Protein AF-A0AAV1I691-F1 (afdb_monomer)

Secondary structure (DSSP, 8-state):
---SSPS--HHHHHHHHHHHH-HHHHHHHHHHHHHHHHHHHHHHHHHH-S-BTTB-PPPP-TT---HHHHHHHHHHHHHHHHHHHHHHHHHTHHHHTTSHHHHIIIIIGGGSTTTHHHHHTTHHHHHHHHHHHHHHHHHHHS------PPPHHHHHHHHHTT-

Solvent-accessible surface area (backbone atoms only — not comparable to full-atom values): 9628 Å² total; per-residue (Å²): 132,80,60,88,77,66,93,69,62,57,71,58,53,52,41,54,58,38,31,74,77,39,61,68,52,26,56,50,53,50,52,52,50,54,55,48,52,49,53,50,48,50,54,40,51,55,66,53,30,65,59,51,100,87,51,81,46,76,66,80,41,94,96,72,56,55,70,68,55,46,53,53,52,49,52,53,40,55,57,52,46,52,41,53,52,53,43,50,45,65,77,37,43,82,80,32,54,96,34,72,67,41,46,46,66,63,50,58,44,59,70,38,87,77,60,26,60,52,61,76,66,43,46,55,54,52,50,51,51,49,51,52,51,50,51,51,52,49,56,70,70,43,73,86,73,78,79,76,74,79,51,72,67,57,57,51,51,56,64,67,70,73,116

Mean predicted aligned error: 12.47 Å

Radius of gyration: 20.19 Å; Cα contacts (8 Å, |Δi|>4): 89; chains: 1; bounding box: 58×41×47 Å

Sequence (163 aa):
MFTYPPINPFLNTLFITLDNVFPLFGVLAFALFCFYLIVVTIKGCTKVGLSLLLFTVRPMKPGATLMNDFLFNVALVLLATNAAIQFCAQAFALYANESAIHEIWGNQIAHLVGIKYLYQLNVFVYCLFAFVGLTIIFTLVRRPGKWKRMTKEEREAQAYGAT

InterPro domains:
  IPR006876 LMBR1-like me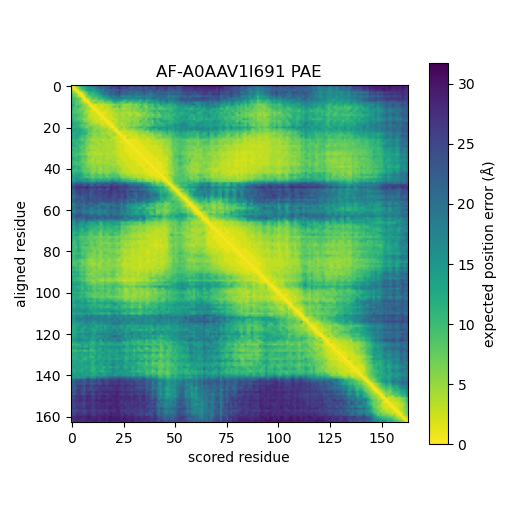mbrane protein [PF04791] (5-133)

Structure (mmCIF, N/CA/C/O backbone):
data_AF-A0AAV1I691-F1
#
_entry.id   AF-A0AAV1I691-F1
#
loop_
_atom_site.group_PDB
_atom_site.id
_atom_site.type_symbol
_atom_site.label_atom_id
_atom_site.label_alt_id
_atom_site.label_comp_id
_atom_site.label_asym_id
_atom_site.label_entity_id
_atom_site.label_seq_id
_atom_site.pdbx_PDB_ins_code
_atom_site.Cartn_x
_atom_site.Cartn_y
_atom_site.Cartn_z
_atom_site.occupancy
_atom_site.B_iso_or_equiv
_atom_site.auth_seq_id
_atom_site.auth_comp_id
_atom_site.auth_asym_id
_atom_site.auth_atom_id
_atom_site.pdbx_PDB_model_num
ATOM 1 N N . MET A 1 1 ? 11.575 11.794 -4.650 1.00 40.19 1 MET A N 1
ATOM 2 C CA . MET A 1 1 ? 12.717 10.936 -5.028 1.00 40.19 1 MET A CA 1
ATOM 3 C C . MET A 1 1 ? 13.034 10.055 -3.834 1.00 40.19 1 MET A C 1
ATOM 5 O O . MET A 1 1 ? 13.573 10.547 -2.852 1.00 40.19 1 MET A O 1
ATOM 9 N N . PHE A 1 2 ? 12.589 8.798 -3.864 1.00 51.53 2 PHE A N 1
ATOM 10 C CA . PHE A 1 2 ? 13.045 7.803 -2.894 1.00 51.53 2 PHE A CA 1
ATOM 11 C C . PHE A 1 2 ? 14.520 7.530 -3.203 1.00 51.53 2 PHE A C 1
ATOM 13 O O . PHE A 1 2 ? 14.883 7.440 -4.371 1.00 51.53 2 PHE A O 1
ATOM 20 N N . THR A 1 3 ? 15.350 7.554 -2.164 1.00 46.06 3 THR A N 1
ATOM 21 C CA . THR A 1 3 ? 16.821 7.466 -2.168 1.00 46.06 3 THR A CA 1
ATOM 22 C C . THR A 1 3 ? 17.423 6.798 -3.410 1.00 46.06 3 THR A C 1
ATOM 24 O O . THR A 1 3 ? 17.142 5.631 -3.681 1.00 46.06 3 THR A O 1
ATOM 27 N N . TYR A 1 4 ? 18.282 7.520 -4.132 1.00 50.53 4 TYR A N 1
ATOM 28 C CA . TYR A 1 4 ? 19.170 6.929 -5.132 1.00 50.53 4 TYR A CA 1
ATOM 29 C C . TYR A 1 4 ? 20.543 6.712 -4.485 1.00 50.53 4 TYR A C 1
ATOM 31 O O . TYR A 1 4 ? 21.133 7.700 -4.041 1.00 50.53 4 TYR A O 1
ATOM 39 N N . PRO A 1 5 ? 21.070 5.477 -4.428 1.00 58.09 5 PRO A N 1
ATOM 40 C CA . PRO A 1 5 ? 20.470 4.206 -4.856 1.00 58.09 5 PRO A CA 1
ATOM 41 C C . PRO A 1 5 ? 19.462 3.614 -3.837 1.00 58.09 5 PRO A C 1
ATOM 43 O O . PRO A 1 5 ? 19.585 3.856 -2.633 1.00 58.09 5 PRO A O 1
ATOM 46 N N . PRO A 1 6 ? 18.468 2.821 -4.290 1.00 63.16 6 PRO A N 1
ATOM 47 C CA . PRO A 1 6 ? 17.552 2.103 -3.406 1.00 63.16 6 PRO A CA 1
ATOM 48 C C . PRO A 1 6 ? 18.282 0.977 -2.664 1.00 63.16 6 PRO A C 1
ATOM 50 O O . PRO A 1 6 ? 19.041 0.222 -3.264 1.00 63.16 6 PRO A O 1
ATOM 53 N N . ILE A 1 7 ? 18.009 0.836 -1.363 1.00 61.78 7 ILE A N 1
ATOM 54 C CA . ILE A 1 7 ? 18.713 -0.104 -0.471 1.00 61.78 7 ILE A CA 1
ATOM 55 C C . ILE A 1 7 ? 18.575 -1.566 -0.928 1.00 61.78 7 ILE A C 1
ATOM 57 O O . ILE A 1 7 ? 19.523 -2.324 -0.781 1.00 61.78 7 ILE A O 1
ATOM 61 N N . ASN A 1 8 ? 17.429 -1.966 -1.496 1.00 62.16 8 ASN A N 1
ATOM 62 C CA . ASN A 1 8 ? 17.251 -3.279 -2.125 1.00 62.16 8 ASN A CA 1
ATOM 63 C C . ASN A 1 8 ? 16.158 -3.231 -3.213 1.00 62.16 8 ASN A C 1
ATOM 65 O O . ASN A 1 8 ? 15.001 -2.957 -2.883 1.00 62.16 8 ASN A O 1
ATOM 69 N N . PRO A 1 9 ? 16.453 -3.564 -4.485 1.00 72.50 9 PRO A N 1
ATOM 70 C CA . PRO A 1 9 ? 15.462 -3.621 -5.563 1.00 72.50 9 PRO A CA 1
ATOM 71 C C . PRO A 1 9 ? 14.669 -4.944 -5.579 1.00 72.50 9 PRO A C 1
ATOM 73 O O . PRO A 1 9 ? 14.308 -5.430 -6.644 1.00 72.50 9 PRO A O 1
ATOM 76 N N . PHE A 1 10 ? 14.378 -5.538 -4.414 1.00 75.81 10 PHE A N 1
ATOM 77 C CA . PHE A 1 10 ? 13.827 -6.898 -4.288 1.00 75.81 10 PHE A CA 1
ATOM 78 C C . PHE A 1 10 ? 12.587 -7.153 -5.160 1.00 75.81 10 PHE A C 1
ATOM 80 O O . PHE A 1 10 ? 12.567 -8.102 -5.939 1.00 75.81 10 PHE A O 1
ATOM 87 N N . LEU A 1 11 ? 11.572 -6.287 -5.065 1.00 72.81 11 LEU A N 1
ATOM 88 C CA . LEU A 1 11 ? 10.339 -6.408 -5.854 1.00 72.81 11 LEU A CA 1
ATOM 89 C C . LEU A 1 11 ? 10.604 -6.290 -7.359 1.00 72.81 11 LEU A C 1
ATOM 91 O O . LEU A 1 11 ? 10.005 -7.017 -8.142 1.00 72.81 11 LEU A O 1
ATOM 95 N N . ASN A 1 12 ? 11.524 -5.411 -7.759 1.00 75.62 12 ASN A N 1
ATOM 96 C CA . ASN A 1 12 ? 11.873 -5.230 -9.163 1.00 75.62 12 ASN A CA 1
ATOM 97 C C . ASN A 1 12 ? 12.590 -6.477 -9.707 1.00 75.62 12 ASN A C 1
ATOM 99 O O . ASN A 1 12 ? 12.218 -7.006 -10.747 1.00 75.62 12 ASN A O 1
ATOM 103 N N . THR A 1 13 ? 13.546 -7.022 -8.950 1.00 77.56 13 THR A N 1
ATOM 104 C CA . THR A 1 13 ? 14.249 -8.262 -9.305 1.00 77.56 13 THR A CA 1
ATOM 105 C C . THR A 1 13 ? 13.304 -9.466 -9.361 1.00 77.56 13 THR A C 1
ATOM 107 O O . THR A 1 13 ? 13.425 -10.295 -10.259 1.00 77.56 13 THR A O 1
ATOM 110 N N . LEU A 1 14 ? 12.329 -9.561 -8.449 1.00 79.00 14 LEU A N 1
ATOM 111 C CA . LEU A 1 14 ? 11.307 -10.614 -8.472 1.00 79.00 14 LEU A CA 1
ATOM 112 C C . LEU A 1 14 ? 10.472 -10.541 -9.757 1.00 79.00 14 LEU A C 1
ATOM 114 O O . LEU A 1 14 ? 10.321 -11.546 -10.444 1.00 79.00 14 LEU A O 1
ATOM 118 N N . PHE A 1 15 ? 9.973 -9.362 -10.133 1.00 76.75 15 PHE A N 1
ATOM 119 C CA . PHE A 1 15 ? 9.159 -9.250 -11.344 1.00 76.75 15 PHE A CA 1
ATOM 120 C C . PHE A 1 15 ? 9.972 -9.447 -12.625 1.00 76.75 15 PHE A C 1
ATOM 122 O O . PHE A 1 15 ? 9.516 -10.162 -13.508 1.00 76.75 15 PHE A O 1
ATOM 129 N N 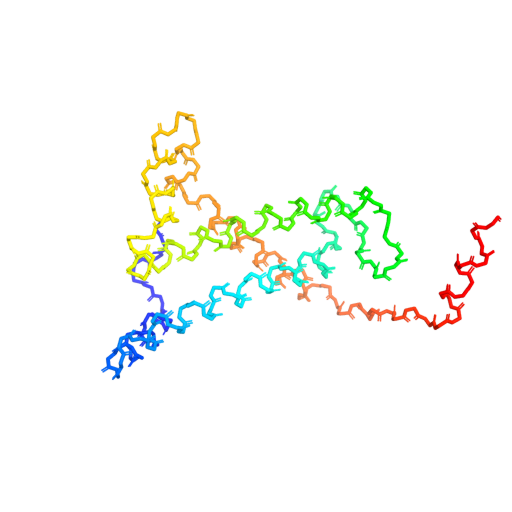. ILE A 1 16 ? 11.199 -8.920 -12.699 1.00 78.31 16 ILE A N 1
ATOM 130 C CA . ILE A 1 16 ? 12.096 -9.134 -13.847 1.00 78.31 16 ILE A CA 1
ATOM 131 C C . ILE A 1 16 ? 12.453 -10.619 -14.007 1.00 78.31 16 ILE A C 1
ATOM 133 O O . ILE A 1 16 ? 12.486 -11.130 -15.123 1.00 78.31 16 ILE A O 1
ATOM 137 N N . THR A 1 17 ? 12.720 -11.344 -12.917 1.00 78.06 17 THR A N 1
ATOM 138 C CA . THR A 1 17 ? 13.019 -12.787 -13.007 1.00 78.06 17 THR A CA 1
ATOM 139 C C . THR A 1 17 ? 11.810 -13.595 -13.469 1.00 78.06 17 THR A C 1
ATOM 141 O O . THR A 1 17 ? 11.977 -14.551 -14.221 1.00 78.06 17 THR A O 1
ATOM 144 N N . LEU A 1 18 ? 10.600 -13.189 -13.085 1.00 77.75 18 LEU A N 1
ATOM 145 C CA . LEU A 1 18 ? 9.368 -13.852 -13.500 1.00 77.75 18 LEU A CA 1
ATOM 146 C C . LEU A 1 18 ? 8.998 -13.549 -14.964 1.00 77.75 18 LEU A C 1
ATOM 148 O O . LEU A 1 18 ? 8.557 -14.444 -15.684 1.00 77.75 18 LEU A O 1
ATOM 152 N N . ASP A 1 19 ? 9.246 -12.317 -15.412 1.00 80.69 19 ASP A N 1
ATOM 153 C CA . ASP A 1 19 ? 9.059 -11.855 -16.794 1.00 80.69 19 ASP A CA 1
ATOM 154 C C . ASP A 1 19 ? 10.007 -12.572 -17.775 1.00 80.69 19 ASP A C 1
ATOM 156 O O . ASP A 1 19 ? 9.592 -12.993 -18.854 1.00 80.69 19 ASP A O 1
ATOM 160 N N . ASN A 1 20 ? 11.254 -12.832 -17.355 1.00 81.75 20 ASN A N 1
ATOM 161 C CA . ASN A 1 20 ? 12.236 -13.590 -18.144 1.00 81.75 20 ASN A CA 1
ATOM 162 C C . ASN A 1 20 ? 11.836 -15.055 -18.402 1.00 81.75 20 ASN A C 1
ATOM 164 O O . ASN A 1 20 ? 12.324 -15.653 -19.359 1.00 81.75 20 ASN A O 1
ATOM 168 N N . VAL A 1 21 ? 10.983 -15.653 -17.561 1.00 82.19 21 VAL A N 1
ATOM 169 C CA . VAL A 1 21 ? 10.476 -17.019 -17.783 1.00 82.19 21 VAL A CA 1
ATOM 170 C C . VAL A 1 21 ? 9.314 -16.993 -18.770 1.00 82.19 21 VAL A C 1
ATOM 172 O O . VAL A 1 21 ? 9.283 -17.782 -19.714 1.00 82.19 21 VAL A O 1
ATOM 175 N N . PHE A 1 22 ? 8.352 -16.093 -18.553 1.00 80.38 22 PHE A N 1
ATOM 176 C CA . PHE A 1 22 ? 7.245 -15.863 -19.474 1.00 80.38 22 PHE A CA 1
ATOM 177 C C . PHE A 1 22 ? 6.573 -14.514 -19.162 1.00 80.38 22 PHE A C 1
ATOM 179 O O . PHE A 1 22 ? 6.121 -14.326 -18.025 1.00 80.38 22 PHE A O 1
ATOM 186 N N . PRO A 1 23 ? 6.395 -13.613 -20.147 1.00 80.44 23 PRO A N 1
ATOM 187 C CA . PRO A 1 23 ? 5.903 -12.263 -19.867 1.00 80.44 23 PRO A CA 1
ATOM 188 C C . PRO A 1 23 ? 4.514 -12.187 -19.217 1.00 80.44 23 PRO A C 1
ATOM 190 O O . PRO A 1 23 ? 4.217 -11.292 -18.423 1.00 80.44 23 PRO A O 1
ATOM 193 N N . LEU A 1 24 ? 3.653 -13.177 -19.479 1.00 83.69 24 LEU A N 1
ATOM 194 C CA . LEU A 1 24 ? 2.333 -13.254 -18.847 1.00 83.69 24 LEU A CA 1
ATOM 195 C C . LEU A 1 24 ? 2.430 -13.417 -17.320 1.00 83.69 24 LEU A C 1
ATOM 197 O O . LEU A 1 24 ? 1.577 -12.900 -16.599 1.00 83.69 24 LEU A O 1
ATOM 201 N N . PHE A 1 25 ? 3.453 -14.113 -16.809 1.00 84.44 25 PHE A N 1
ATOM 202 C CA . PHE A 1 25 ? 3.608 -14.310 -15.367 1.00 84.44 25 PHE A CA 1
ATOM 203 C C . PHE A 1 25 ? 4.008 -13.020 -14.648 1.00 84.44 25 PHE A C 1
ATOM 205 O O . PHE A 1 25 ? 3.528 -12.796 -13.537 1.00 84.44 25 PHE A O 1
ATOM 212 N N . GLY A 1 26 ? 4.808 -12.151 -15.277 1.00 81.38 26 GLY A N 1
ATOM 213 C CA . GLY A 1 26 ? 5.156 -10.836 -14.728 1.00 81.38 26 GLY A CA 1
ATOM 214 C C . GLY A 1 26 ? 3.915 -9.965 -14.505 1.00 81.38 26 GLY A C 1
ATOM 215 O O . GLY A 1 26 ? 3.673 -9.485 -13.394 1.00 81.38 26 GLY A O 1
ATOM 216 N N . VAL A 1 27 ? 3.062 -9.854 -15.528 1.00 83.94 27 VAL A N 1
ATOM 217 C CA . VAL A 1 27 ? 1.807 -9.084 -15.460 1.00 83.94 27 VAL A CA 1
ATOM 218 C C . VAL A 1 27 ? 0.808 -9.705 -14.474 1.00 83.94 27 VAL A C 1
ATOM 220 O O . VAL A 1 27 ? 0.166 -8.987 -13.704 1.00 83.94 27 VAL A O 1
ATOM 223 N N . LEU A 1 28 ? 0.690 -11.037 -14.437 1.00 86.44 28 LEU A N 1
ATOM 224 C CA . LEU A 1 28 ? -0.216 -11.735 -13.518 1.00 86.44 28 LEU A CA 1
ATOM 225 C C . LEU A 1 28 ? 0.213 -11.565 -12.054 1.00 86.44 28 LEU A C 1
ATOM 227 O O . LEU A 1 28 ? -0.624 -11.294 -11.190 1.00 86.44 28 LEU A O 1
ATOM 231 N N . ALA A 1 29 ? 1.510 -11.677 -11.761 1.00 85.62 29 ALA A N 1
ATOM 232 C CA . ALA A 1 29 ? 2.035 -11.459 -10.417 1.00 85.62 29 ALA A CA 1
ATOM 233 C C . ALA A 1 29 ? 1.851 -10.004 -9.961 1.00 85.62 29 ALA A C 1
ATOM 235 O O . ALA A 1 29 ? 1.483 -9.767 -8.808 1.00 85.62 29 ALA A O 1
ATOM 236 N N . PHE A 1 30 ? 2.030 -9.040 -10.870 1.00 85.31 30 PHE A N 1
ATOM 237 C CA . PHE A 1 30 ? 1.707 -7.638 -10.615 1.00 85.31 30 PHE A CA 1
ATOM 238 C C . PHE A 1 30 ? 0.217 -7.446 -10.286 1.00 85.31 30 PHE A C 1
ATOM 240 O O . PHE A 1 30 ? -0.115 -6.839 -9.266 1.00 85.31 30 PHE A O 1
ATOM 247 N N . ALA A 1 31 ? -0.689 -8.033 -11.075 1.00 86.50 31 ALA A N 1
ATOM 248 C CA . ALA A 1 31 ? -2.128 -7.956 -10.823 1.00 86.50 31 ALA A CA 1
ATOM 249 C C . ALA A 1 31 ? -2.509 -8.548 -9.452 1.00 86.50 31 ALA A C 1
ATOM 251 O O . ALA A 1 31 ? -3.232 -7.912 -8.680 1.00 86.50 31 ALA A O 1
ATOM 252 N N . LEU A 1 32 ? -1.980 -9.728 -9.103 1.00 89.12 32 LEU A N 1
ATOM 253 C CA . LEU A 1 32 ? -2.200 -10.350 -7.791 1.00 89.12 32 LEU A CA 1
ATOM 254 C C . LEU A 1 32 ? -1.685 -9.478 -6.642 1.00 89.12 32 LEU A C 1
ATOM 256 O O . LEU A 1 32 ? -2.349 -9.370 -5.609 1.00 89.12 32 LEU A O 1
ATOM 260 N N . PHE A 1 33 ? -0.536 -8.828 -6.818 1.00 86.94 33 PHE A N 1
ATOM 261 C CA . PHE A 1 33 ? 0.014 -7.908 -5.828 1.00 86.94 33 PHE A CA 1
ATOM 262 C C . PHE A 1 33 ? -0.883 -6.676 -5.622 1.00 86.94 33 PHE A C 1
ATOM 264 O O . PHE A 1 33 ? -1.168 -6.308 -4.480 1.00 86.94 33 PHE A O 1
ATOM 271 N N . CYS A 1 34 ? -1.404 -6.080 -6.697 1.00 86.94 34 CYS A N 1
ATOM 272 C CA . CYS A 1 34 ? -2.360 -4.973 -6.610 1.00 86.94 34 CYS A CA 1
ATOM 273 C C . CYS A 1 34 ? -3.653 -5.379 -5.885 1.00 86.94 34 CYS A C 1
ATOM 275 O O . CYS A 1 34 ? -4.094 -4.679 -4.970 1.00 86.94 34 CYS A O 1
ATOM 277 N N . PHE A 1 35 ? -4.234 -6.534 -6.229 1.00 88.00 35 PHE A N 1
ATOM 278 C CA . PHE A 1 35 ? -5.408 -7.062 -5.527 1.00 88.00 35 PHE A CA 1
ATOM 279 C C . PHE A 1 35 ? -5.124 -7.324 -4.047 1.00 88.00 35 PHE A C 1
ATOM 281 O O . PHE A 1 35 ? -5.942 -6.987 -3.187 1.00 88.00 35 PHE A O 1
ATOM 288 N N . TYR A 1 36 ? -3.952 -7.877 -3.733 1.00 89.00 36 TYR A N 1
ATOM 289 C CA . TYR A 1 36 ? -3.526 -8.100 -2.359 1.00 89.00 36 TYR A CA 1
ATOM 290 C C . TYR A 1 36 ? -3.462 -6.791 -1.561 1.00 89.00 36 TYR A C 1
ATOM 292 O O . TYR A 1 36 ? -4.011 -6.728 -0.458 1.00 89.00 36 TYR A O 1
ATOM 300 N N . LEU A 1 37 ? -2.871 -5.728 -2.120 1.00 84.94 37 LEU A N 1
ATOM 301 C CA . LEU A 1 37 ? -2.797 -4.422 -1.459 1.00 84.94 37 LEU A CA 1
ATOM 302 C C . LEU A 1 37 ? -4.182 -3.829 -1.185 1.00 84.94 37 LEU A C 1
ATOM 304 O O . LEU A 1 37 ? -4.426 -3.347 -0.080 1.00 84.94 37 LEU A O 1
ATOM 308 N N . ILE A 1 38 ? -5.118 -3.927 -2.131 1.00 86.69 38 ILE A N 1
ATOM 309 C CA . ILE A 1 38 ? -6.498 -3.456 -1.933 1.00 86.69 38 ILE A CA 1
ATOM 310 C C . ILE A 1 38 ? -7.177 -4.234 -0.796 1.00 86.69 38 ILE A C 1
ATOM 312 O O . ILE A 1 38 ? -7.777 -3.634 0.099 1.00 86.69 38 ILE A O 1
ATOM 316 N N . VAL A 1 39 ? -7.041 -5.564 -0.772 1.00 86.12 39 VAL A N 1
ATOM 317 C CA . VAL A 1 39 ? -7.628 -6.411 0.280 1.00 86.12 39 VAL A CA 1
ATOM 318 C C . VAL A 1 39 ? -7.028 -6.106 1.655 1.00 86.12 39 VAL A C 1
ATOM 320 O O . VAL A 1 39 ? -7.759 -6.059 2.650 1.00 86.12 39 VAL A O 1
ATOM 323 N N . VAL A 1 40 ? -5.713 -5.882 1.739 1.00 84.00 40 VAL A N 1
ATOM 324 C CA . VAL A 1 40 ? -5.048 -5.495 2.992 1.00 84.00 40 VAL A CA 1
ATOM 325 C C . VAL A 1 40 ? -5.496 -4.107 3.444 1.00 84.00 40 VAL A C 1
ATOM 327 O O . VAL A 1 40 ? -5.772 -3.946 4.630 1.00 84.00 40 VAL A O 1
ATOM 330 N N . THR A 1 41 ? -5.671 -3.142 2.540 1.00 81.12 41 THR A N 1
ATOM 331 C CA . THR A 1 41 ? -6.207 -1.812 2.872 1.00 81.12 41 THR A CA 1
ATOM 332 C C . THR A 1 41 ? -7.636 -1.893 3.406 1.00 81.12 41 THR A C 1
ATOM 334 O O . THR A 1 41 ? -7.933 -1.284 4.429 1.00 81.12 41 THR A O 1
ATOM 337 N N . ILE A 1 42 ? -8.508 -2.718 2.815 1.00 82.69 42 ILE A N 1
ATOM 338 C CA . ILE A 1 42 ? -9.878 -2.928 3.321 1.00 82.69 42 ILE A CA 1
ATOM 339 C C . ILE A 1 42 ? -9.853 -3.569 4.719 1.00 82.69 42 ILE A C 1
ATOM 341 O O . ILE A 1 42 ? -10.540 -3.113 5.639 1.00 82.69 42 ILE A O 1
ATOM 345 N N . LYS A 1 43 ? -9.028 -4.607 4.925 1.00 79.00 43 LYS A N 1
ATOM 346 C CA . LYS A 1 43 ? -8.836 -5.226 6.252 1.00 79.00 43 LYS A CA 1
ATOM 347 C C . LYS A 1 43 ? -8.225 -4.247 7.261 1.00 79.00 43 LYS A C 1
ATOM 349 O O . LYS A 1 43 ? -8.559 -4.297 8.443 1.00 79.00 43 LYS A O 1
ATOM 354 N N . GLY A 1 44 ? -7.352 -3.357 6.798 1.00 73.69 44 GLY A N 1
ATOM 355 C CA . GLY A 1 44 ? -6.739 -2.278 7.562 1.00 73.69 44 GLY A CA 1
ATOM 356 C C . GLY A 1 44 ? -7.776 -1.265 8.021 1.00 73.69 44 GLY A C 1
ATOM 357 O O . GLY A 1 44 ? -7.938 -1.085 9.216 1.00 73.69 44 GLY A O 1
ATOM 358 N N . CYS A 1 45 ? -8.559 -0.682 7.117 1.00 74.06 45 CYS A N 1
ATOM 359 C CA . CYS A 1 45 ? -9.630 0.254 7.467 1.00 74.06 45 CYS A CA 1
ATOM 360 C C . CYS A 1 45 ? -10.682 -0.377 8.395 1.00 74.06 45 CYS A C 1
ATOM 362 O O . CYS A 1 45 ? -11.159 0.278 9.315 1.00 74.06 45 CYS A O 1
ATOM 364 N N . THR A 1 46 ? -10.998 -1.666 8.224 1.00 69.88 46 THR A N 1
ATOM 365 C CA . THR A 1 46 ? -11.977 -2.360 9.083 1.00 69.88 46 THR A CA 1
ATOM 366 C C . THR A 1 46 ? -11.436 -2.744 10.467 1.00 69.88 46 THR A C 1
ATOM 368 O O . THR A 1 46 ? -12.202 -2.740 11.429 1.00 69.88 46 THR A O 1
ATOM 371 N N . LYS A 1 47 ? -10.136 -3.049 10.614 1.00 63.31 47 LYS A N 1
ATOM 372 C CA . LYS A 1 47 ? -9.505 -3.348 11.921 1.00 63.31 47 LYS A CA 1
ATOM 373 C C . LYS A 1 47 ? -8.936 -2.119 12.638 1.00 63.31 47 LYS A C 1
ATOM 375 O O . LYS A 1 47 ? -9.023 -2.033 13.859 1.00 63.31 47 LYS A O 1
ATOM 380 N N . VAL A 1 48 ? -8.327 -1.207 11.887 1.00 56.31 48 VAL A N 1
ATOM 381 C CA . VA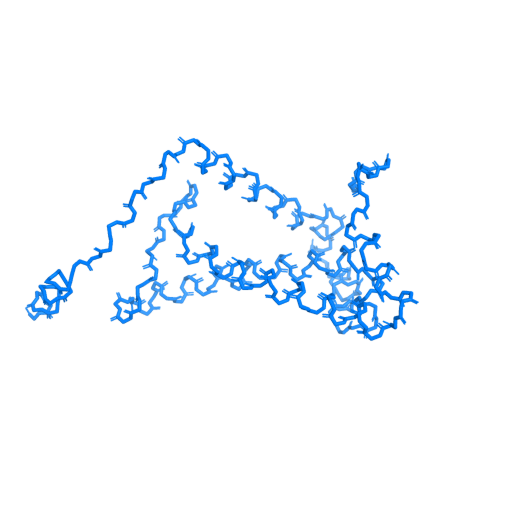L A 1 48 ? -7.627 0.015 12.330 1.00 56.31 48 VAL A CA 1
ATOM 382 C C . VAL A 1 48 ? -8.531 1.251 12.235 1.00 56.31 48 VAL A C 1
ATOM 384 O O . VAL A 1 48 ? -8.140 2.328 12.663 1.00 56.31 48 VAL A O 1
ATOM 387 N N . GLY A 1 49 ? -9.802 1.102 11.835 1.00 50.00 49 GLY A N 1
ATOM 388 C CA . GLY A 1 49 ? -10.845 2.107 12.111 1.00 50.00 49 GLY A CA 1
ATOM 389 C C . GLY A 1 49 ? -10.944 2.490 13.603 1.00 50.00 49 GLY A C 1
ATOM 390 O O . GLY A 1 49 ? -11.548 3.492 13.968 1.00 50.00 49 GLY A O 1
ATOM 391 N N . LEU A 1 50 ? -10.276 1.738 14.481 1.00 45.12 50 LEU A N 1
ATOM 392 C CA . LEU A 1 50 ? -9.954 2.135 15.842 1.00 45.12 50 LEU A CA 1
ATOM 393 C C . LEU A 1 50 ? -8.852 3.209 15.893 1.00 45.12 50 LEU A C 1
ATOM 395 O O . LEU A 1 50 ? -7.660 2.910 15.916 1.00 45.12 50 LEU A O 1
ATOM 399 N N . SER A 1 51 ? -9.297 4.451 16.093 1.00 49.44 51 SER A N 1
ATOM 400 C CA . SER A 1 51 ? -8.508 5.557 16.650 1.00 49.44 51 SER A CA 1
ATOM 401 C C . SER A 1 51 ? -7.471 6.170 15.703 1.00 49.44 51 SER A C 1
ATOM 403 O O . SER A 1 51 ? -6.295 6.287 16.047 1.00 49.44 51 SER A O 1
ATOM 405 N N . LEU A 1 52 ? -7.913 6.653 14.541 1.00 48.69 52 LEU A N 1
ATOM 406 C CA . LEU A 1 52 ? -7.172 7.704 13.842 1.00 48.69 52 LEU A CA 1
ATOM 407 C C . LEU A 1 52 ? -7.159 8.944 14.758 1.00 48.69 52 LEU A C 1
ATOM 409 O O . LEU A 1 52 ? -8.199 9.292 15.310 1.00 48.69 52 LEU A O 1
ATOM 413 N N . LEU A 1 53 ? -5.989 9.564 14.944 1.00 47.12 53 LEU A N 1
ATOM 414 C CA . LEU A 1 53 ? -5.598 10.573 15.959 1.00 47.12 53 LEU A CA 1
ATOM 415 C C . LEU A 1 53 ? -6.601 11.725 16.257 1.00 47.12 53 LEU A C 1
ATOM 417 O O . LEU A 1 53 ? -6.436 12.419 17.252 1.00 47.12 53 LEU A O 1
ATOM 421 N N . LEU A 1 54 ? -7.640 11.917 15.437 1.00 45.81 54 LEU A N 1
ATOM 422 C CA . LEU A 1 54 ? -8.658 12.971 15.550 1.00 45.81 54 LEU A CA 1
ATOM 423 C C . LEU A 1 54 ? -10.119 12.476 15.639 1.00 45.81 54 LEU A C 1
ATOM 425 O O . LEU A 1 54 ? -10.958 13.218 16.137 1.00 45.81 54 LEU A O 1
ATOM 429 N N . PHE A 1 55 ? -10.452 11.253 15.199 1.00 52.78 55 PHE A N 1
ATOM 430 C CA . PHE A 1 55 ? -11.839 10.757 15.177 1.00 52.78 55 PHE A CA 1
ATOM 431 C C . PHE A 1 55 ? -11.923 9.271 15.554 1.00 52.78 55 PHE A C 1
ATOM 433 O O . PHE A 1 55 ? -11.310 8.405 14.928 1.00 52.78 55 PHE A O 1
ATOM 440 N N . THR A 1 56 ? -12.731 8.961 16.574 1.00 54.28 56 THR A N 1
ATOM 441 C CA . THR A 1 56 ? -13.068 7.577 16.938 1.00 54.28 56 THR A CA 1
ATOM 442 C C . THR A 1 56 ? -14.173 7.081 16.014 1.00 54.28 56 THR A C 1
ATOM 444 O O . THR A 1 56 ? -15.337 7.439 16.179 1.00 54.28 56 THR A O 1
ATOM 447 N N . VAL A 1 57 ? -13.811 6.266 15.026 1.00 60.56 57 VAL A N 1
ATOM 448 C CA . VAL A 1 57 ? -14.765 5.648 14.099 1.00 60.56 57 VAL A CA 1
ATOM 449 C C . VAL A 1 57 ? -15.352 4.392 14.739 1.00 60.56 57 VAL A C 1
ATOM 451 O O . VAL A 1 57 ? -14.627 3.597 15.343 1.00 60.56 57 VAL A O 1
ATOM 454 N N . ARG A 1 58 ? -16.672 4.191 14.627 1.00 60.12 58 ARG A N 1
ATOM 455 C CA . ARG A 1 58 ? -17.318 2.961 15.107 1.00 60.12 58 ARG A CA 1
ATOM 456 C C . ARG A 1 58 ? -16.850 1.763 14.262 1.00 60.12 58 ARG A C 1
ATOM 458 O O . ARG A 1 58 ? -16.929 1.828 13.033 1.00 60.12 58 ARG A O 1
ATOM 465 N N . PRO A 1 59 ? -16.373 0.667 14.887 1.00 61.28 59 PRO A N 1
ATOM 466 C CA . PRO A 1 59 ? -15.918 -0.512 14.158 1.00 61.28 59 PRO A CA 1
ATOM 467 C C . PRO A 1 59 ? -17.092 -1.192 13.441 1.00 61.28 59 PRO A C 1
ATOM 469 O O . PRO A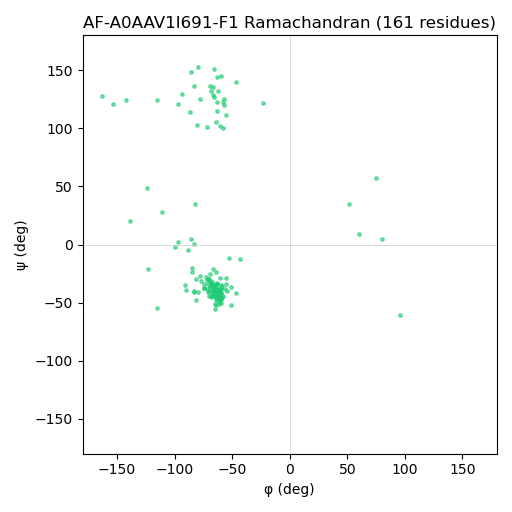 1 59 ? -18.152 -1.397 14.037 1.00 61.28 59 PRO A O 1
ATOM 472 N N . MET A 1 60 ? -16.894 -1.584 12.177 1.00 62.81 60 MET A N 1
ATOM 473 C CA . MET A 1 60 ? -17.894 -2.340 11.417 1.00 62.81 60 MET A CA 1
ATOM 474 C C . MET A 1 60 ? -18.145 -3.708 12.062 1.00 62.81 60 MET A C 1
ATOM 476 O O . MET A 1 60 ? -17.229 -4.520 12.211 1.00 62.81 60 MET A O 1
ATOM 480 N N . LYS A 1 61 ? -19.405 -3.981 12.414 1.00 66.94 61 LYS A N 1
ATOM 481 C CA . LYS A 1 61 ? -19.870 -5.285 12.899 1.00 66.94 61 LYS A CA 1
ATOM 482 C C . LYS A 1 61 ? -20.862 -5.862 11.883 1.00 66.94 61 LYS A C 1
ATOM 484 O O . LYS A 1 61 ? -21.863 -5.204 11.606 1.00 66.94 61 LYS A O 1
ATOM 489 N N . PRO A 1 62 ? -20.650 -7.080 11.352 1.00 63.81 62 PRO A N 1
ATOM 490 C CA . PRO A 1 62 ? -21.603 -7.691 10.430 1.00 63.81 62 PRO A CA 1
ATOM 491 C C . PRO A 1 62 ? -22.986 -7.795 11.092 1.00 63.81 62 PRO A C 1
ATOM 493 O O . PRO A 1 62 ? -23.117 -8.424 12.142 1.00 63.81 62 PRO A O 1
ATOM 496 N N . GLY A 1 63 ? -23.999 -7.153 10.503 1.00 66.62 63 GLY A N 1
ATOM 497 C CA . GLY A 1 63 ? -25.385 -7.187 10.987 1.00 66.62 63 GLY A CA 1
ATOM 498 C C . GLY A 1 63 ? -25.728 -6.256 12.159 1.00 66.62 63 GLY A C 1
ATOM 499 O O . GLY A 1 63 ? -26.850 -6.321 12.640 1.00 66.62 63 GLY A O 1
ATOM 500 N N . ALA A 1 64 ? -24.806 -5.401 12.623 1.00 66.12 64 ALA A N 1
ATOM 501 C CA . ALA A 1 64 ? -25.057 -4.464 13.731 1.00 66.12 64 ALA A CA 1
ATOM 502 C C . ALA A 1 64 ? -24.464 -3.058 13.497 1.00 66.12 64 ALA A C 1
ATOM 504 O O . ALA A 1 64 ? -24.230 -2.311 14.447 1.00 66.12 64 ALA A O 1
ATOM 505 N N . THR A 1 65 ? -24.173 -2.699 12.242 1.00 70.94 65 THR A N 1
ATOM 506 C CA . THR A 1 65 ? -23.680 -1.361 11.875 1.00 70.94 65 THR A CA 1
ATOM 507 C C . THR A 1 65 ? -24.827 -0.450 11.466 1.00 70.94 65 THR A C 1
ATOM 509 O O . THR A 1 65 ? -25.611 -0.805 10.589 1.00 70.94 65 THR A O 1
ATOM 512 N N . LEU A 1 66 ? -24.882 0.749 12.048 1.00 77.75 66 LEU A N 1
ATOM 513 C CA . LEU A 1 66 ? -25.764 1.817 11.580 1.00 77.75 66 LEU A CA 1
ATOM 514 C C . LEU A 1 66 ? -25.364 2.239 10.157 1.00 77.75 66 LEU A C 1
ATOM 516 O O . LEU A 1 66 ? -24.175 2.300 9.838 1.00 77.75 66 LEU A O 1
ATOM 520 N N . MET A 1 67 ? -26.347 2.584 9.318 1.00 78.56 67 MET A N 1
ATOM 521 C CA . MET A 1 67 ? -26.119 2.987 7.919 1.00 78.56 67 MET A CA 1
ATOM 522 C C . MET A 1 67 ? -25.142 4.171 7.798 1.00 78.56 67 MET A C 1
ATOM 524 O O . MET A 1 67 ? -24.286 4.183 6.917 1.00 78.56 67 MET A O 1
ATOM 528 N N . ASN A 1 68 ? -25.217 5.138 8.718 1.00 79.69 68 ASN A N 1
ATOM 529 C CA . ASN A 1 68 ? -24.318 6.295 8.737 1.00 79.69 68 ASN A CA 1
ATOM 530 C C . ASN A 1 68 ? -22.860 5.902 9.051 1.00 79.69 68 ASN A C 1
ATOM 532 O O . ASN A 1 68 ? -21.926 6.362 8.397 1.00 79.69 68 ASN A O 1
ATOM 536 N N . ASP A 1 69 ? -22.658 4.989 10.007 1.00 75.38 69 ASP A N 1
ATOM 537 C CA . ASP A 1 69 ? -21.318 4.492 10.342 1.00 75.38 69 ASP A CA 1
ATOM 538 C C . ASP A 1 69 ? -20.744 3.624 9.212 1.00 75.38 69 ASP A C 1
ATOM 540 O O . ASP A 1 69 ? -19.532 3.604 8.991 1.00 75.38 69 ASP A O 1
ATOM 544 N N . PHE A 1 70 ? -21.607 2.911 8.481 1.00 78.81 70 PHE A N 1
ATOM 545 C CA . PHE A 1 70 ? -21.216 2.166 7.290 1.00 78.81 70 PHE A CA 1
ATOM 546 C C . PHE A 1 70 ? -20.740 3.106 6.178 1.00 78.81 70 PHE A C 1
ATOM 548 O O . PHE A 1 70 ? -19.627 2.934 5.686 1.00 78.81 70 PHE A O 1
ATOM 555 N N . LEU A 1 71 ? -21.529 4.132 5.833 1.00 82.75 71 LEU A N 1
ATOM 556 C CA . LEU A 1 71 ? -21.181 5.080 4.771 1.00 82.75 71 LEU A CA 1
ATOM 557 C C . LEU A 1 71 ? -19.858 5.802 5.060 1.00 82.75 71 LEU A C 1
ATOM 559 O O . LEU A 1 71 ? -19.017 5.930 4.172 1.00 82.75 71 LEU A O 1
ATOM 563 N N . PHE A 1 72 ? -19.636 6.210 6.311 1.00 78.50 72 PHE A N 1
ATOM 564 C CA . PHE A 1 72 ? -18.391 6.857 6.717 1.00 78.50 72 PHE A CA 1
ATOM 565 C C . PHE A 1 72 ? -17.175 5.919 6.605 1.00 78.50 72 PHE A C 1
ATOM 567 O O . PHE A 1 72 ? -16.141 6.307 6.061 1.00 78.50 72 PHE A O 1
ATOM 574 N N . ASN A 1 73 ? -17.293 4.664 7.054 1.00 78.25 73 ASN A N 1
ATOM 575 C CA . ASN A 1 73 ? -16.220 3.675 6.894 1.00 78.25 73 ASN A CA 1
ATOM 576 C C . ASN A 1 73 ? -15.939 3.367 5.413 1.00 78.25 73 ASN A C 1
ATOM 578 O O . ASN A 1 73 ? -14.780 3.232 5.024 1.00 78.25 73 ASN A O 1
ATOM 582 N N . VAL A 1 74 ? -16.976 3.299 4.574 1.00 83.12 74 VAL A N 1
ATOM 583 C CA . VAL A 1 74 ? -16.824 3.120 3.122 1.00 83.12 74 VAL A CA 1
ATOM 584 C C . VAL A 1 74 ? -16.112 4.320 2.497 1.00 83.12 74 VAL A C 1
ATOM 586 O O . VAL A 1 74 ? -15.194 4.119 1.706 1.00 83.12 74 VAL A O 1
ATOM 589 N N . ALA A 1 75 ? -16.444 5.552 2.891 1.00 82.06 75 ALA A N 1
ATOM 590 C CA . ALA A 1 75 ? -15.739 6.747 2.426 1.00 82.06 75 ALA A CA 1
ATOM 591 C C . ALA A 1 75 ? -14.243 6.708 2.787 1.00 82.06 75 ALA A C 1
ATOM 593 O O . ALA A 1 75 ? -13.397 7.001 1.943 1.00 82.06 75 ALA A O 1
ATOM 594 N N . LEU A 1 76 ? -13.894 6.263 4.000 1.00 78.00 76 LEU A N 1
ATOM 595 C CA . LEU A 1 76 ? -12.494 6.075 4.400 1.00 78.00 76 LEU A CA 1
ATOM 596 C C . LEU A 1 76 ? -11.779 4.997 3.574 1.00 78.00 76 LEU A C 1
ATOM 598 O O . LEU A 1 76 ? -10.630 5.193 3.182 1.00 78.00 76 LEU A O 1
ATOM 602 N N . VAL A 1 77 ? -12.448 3.880 3.273 1.00 83.06 77 VAL A N 1
ATOM 603 C CA . VAL A 1 77 ? -11.902 2.831 2.396 1.00 83.06 77 VAL A CA 1
ATOM 604 C C . VAL A 1 77 ? -11.690 3.359 0.977 1.00 83.06 77 VAL A C 1
ATOM 606 O O . VAL A 1 77 ? -10.645 3.101 0.381 1.00 83.06 77 VAL A O 1
ATOM 609 N N . LEU A 1 78 ? -12.635 4.129 0.433 1.00 84.81 78 LEU A N 1
ATOM 610 C CA . LEU A 1 78 ? -12.515 4.737 -0.895 1.00 84.81 78 LEU A CA 1
ATOM 611 C C . LEU A 1 78 ? -11.336 5.718 -0.956 1.00 84.81 78 LEU A C 1
ATOM 613 O O . LEU A 1 78 ? -10.553 5.685 -1.902 1.00 84.81 78 LEU A O 1
ATOM 617 N N . LEU A 1 79 ? -11.139 6.542 0.075 1.00 79.94 79 LEU A N 1
ATOM 618 C CA . LEU A 1 79 ? -9.981 7.438 0.146 1.00 79.94 79 LEU A CA 1
ATOM 619 C C . LEU A 1 79 ? -8.656 6.666 0.270 1.00 79.94 79 LEU A C 1
ATOM 621 O O . LEU A 1 79 ? -7.689 6.984 -0.422 1.00 79.94 79 LEU A O 1
ATOM 625 N N . ALA A 1 80 ? -8.606 5.620 1.098 1.00 79.25 80 ALA A N 1
ATOM 626 C CA . ALA A 1 80 ? -7.397 4.820 1.298 1.00 79.25 80 ALA A CA 1
ATOM 627 C C . ALA A 1 80 ? -7.015 3.984 0.061 1.00 79.25 80 ALA A C 1
ATOM 629 O O . ALA A 1 80 ? -5.834 3.831 -0.256 1.00 79.25 80 ALA A O 1
ATOM 630 N N . THR A 1 81 ? -8.004 3.456 -0.662 1.00 83.25 81 THR A N 1
ATOM 631 C CA . THR A 1 81 ? -7.772 2.680 -1.891 1.00 83.25 81 THR A CA 1
ATOM 632 C C . THR A 1 81 ? -7.245 3.544 -3.034 1.00 83.25 81 THR A C 1
ATOM 634 O O . THR A 1 81 ? -6.371 3.079 -3.762 1.00 83.25 81 THR A O 1
ATOM 637 N N . ASN A 1 82 ? -7.656 4.814 -3.140 1.00 82.88 82 ASN A N 1
ATOM 638 C CA . ASN A 1 82 ? -7.082 5.754 -4.113 1.00 82.88 82 ASN A CA 1
ATOM 639 C C . ASN A 1 82 ? -5.562 5.931 -3.931 1.00 82.88 82 ASN A C 1
ATOM 641 O O . ASN A 1 82 ? -4.812 5.861 -4.903 1.00 82.88 82 ASN A O 1
ATOM 645 N N . ALA A 1 83 ? -5.085 6.074 -2.689 1.00 79.31 83 ALA A N 1
ATOM 646 C CA . ALA A 1 83 ? -3.650 6.186 -2.408 1.00 79.31 83 ALA A CA 1
ATOM 647 C C . ALA A 1 83 ? -2.874 4.898 -2.753 1.00 79.31 83 ALA A C 1
ATOM 649 O O . ALA A 1 83 ? -1.763 4.964 -3.281 1.00 79.31 83 ALA A O 1
ATOM 650 N N . ALA A 1 84 ? -3.462 3.724 -2.495 1.00 82.50 84 ALA A N 1
ATOM 651 C CA . ALA A 1 84 ? -2.858 2.439 -2.848 1.00 82.50 84 ALA A CA 1
ATOM 652 C C . ALA A 1 84 ? -2.737 2.251 -4.373 1.00 82.50 84 ALA A C 1
ATOM 654 O O . ALA A 1 84 ? -1.696 1.804 -4.852 1.00 82.50 84 ALA A O 1
ATOM 655 N N . ILE A 1 85 ? -3.762 2.643 -5.139 1.00 84.00 85 ILE A N 1
ATOM 656 C CA . ILE A 1 85 ? -3.747 2.589 -6.611 1.00 84.00 85 ILE A CA 1
ATOM 657 C C . ILE A 1 85 ? -2.672 3.523 -7.174 1.00 84.00 85 ILE A C 1
ATOM 659 O O . ILE A 1 85 ? -1.904 3.118 -8.047 1.00 84.00 85 ILE A O 1
ATOM 663 N N . GLN A 1 86 ? -2.567 4.745 -6.644 1.00 79.69 86 GLN A N 1
ATOM 664 C CA . GLN A 1 86 ? -1.531 5.691 -7.054 1.00 79.69 86 GLN A CA 1
ATOM 665 C C . GLN A 1 86 ? -0.120 5.150 -6.784 1.00 79.69 86 GLN A C 1
ATOM 667 O O . GLN A 1 86 ? 0.759 5.271 -7.637 1.00 79.69 86 GLN A O 1
ATOM 672 N N . PHE A 1 87 ? 0.097 4.516 -5.628 1.00 79.50 87 PHE A N 1
ATOM 673 C CA . PHE A 1 87 ? 1.369 3.864 -5.323 1.00 79.50 87 PHE A CA 1
ATOM 674 C C . PHE A 1 87 ? 1.699 2.761 -6.337 1.00 79.50 87 PHE A C 1
ATOM 676 O O . PHE A 1 87 ? 2.813 2.731 -6.855 1.00 79.50 87 PHE A O 1
ATOM 683 N N . CYS A 1 88 ? 0.740 1.893 -6.672 1.00 80.69 88 CYS A N 1
ATOM 684 C CA . CYS A 1 88 ? 0.944 0.848 -7.676 1.00 80.69 88 CYS A CA 1
ATOM 685 C C . CYS A 1 88 ? 1.281 1.422 -9.060 1.00 80.69 88 CYS A C 1
ATOM 687 O O . CYS A 1 88 ? 2.206 0.932 -9.703 1.00 80.69 88 CYS A O 1
ATOM 689 N N . ALA A 1 89 ? 0.583 2.477 -9.493 1.00 80.19 89 ALA A N 1
ATOM 690 C CA . ALA A 1 89 ? 0.815 3.117 -10.787 1.00 80.19 89 ALA A CA 1
ATOM 691 C C . ALA A 1 89 ? 2.207 3.769 -10.891 1.00 80.19 89 ALA A C 1
ATOM 693 O O . ALA A 1 89 ? 2.828 3.733 -11.951 1.00 80.19 89 ALA A O 1
ATOM 694 N N . GLN A 1 90 ? 2.715 4.343 -9.794 1.00 76.06 90 GLN A N 1
ATOM 695 C CA . GLN A 1 90 ? 4.033 4.987 -9.759 1.00 76.06 90 GLN A CA 1
ATOM 696 C C . GLN A 1 90 ? 5.185 3.994 -9.544 1.00 76.06 90 GLN A C 1
ATOM 698 O O . GLN A 1 90 ? 6.230 4.125 -10.178 1.00 76.06 90 GLN A O 1
ATOM 703 N N . ALA A 1 91 ? 5.018 3.004 -8.661 1.00 76.44 91 ALA A N 1
ATOM 704 C CA . ALA A 1 91 ? 6.057 2.020 -8.354 1.00 76.44 91 ALA A CA 1
ATOM 705 C C . ALA A 1 91 ? 6.292 1.029 -9.507 1.00 7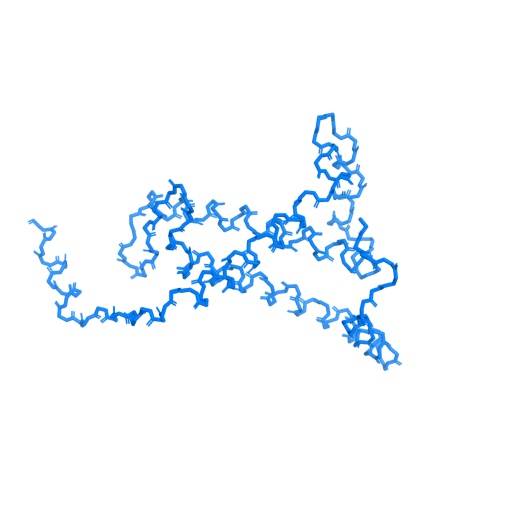6.44 91 ALA A C 1
ATOM 707 O O . ALA A 1 91 ? 7.411 0.555 -9.691 1.00 76.44 91 ALA A O 1
ATOM 708 N N . PHE A 1 92 ? 5.250 0.742 -10.293 1.00 76.31 92 PHE A N 1
ATOM 709 C CA . PHE A 1 92 ? 5.277 -0.220 -11.395 1.00 76.31 92 PHE A CA 1
ATOM 710 C C . PHE A 1 92 ? 4.847 0.425 -12.714 1.00 76.31 92 PHE A C 1
ATOM 712 O O . PHE A 1 92 ? 4.021 -0.118 -13.443 1.00 76.31 92 PHE A O 1
ATOM 719 N N . ALA A 1 93 ? 5.426 1.585 -13.036 1.00 73.75 93 ALA A N 1
ATOM 720 C CA . ALA A 1 93 ? 5.076 2.351 -14.233 1.00 73.75 93 ALA A CA 1
ATOM 721 C C . ALA A 1 93 ? 5.197 1.541 -15.539 1.00 73.75 93 ALA A C 1
ATOM 723 O O . ALA A 1 93 ? 4.378 1.715 -16.431 1.00 73.75 93 ALA A O 1
ATOM 724 N N . LEU A 1 94 ? 6.162 0.615 -15.631 1.00 77.44 94 LEU A N 1
ATOM 725 C CA . LEU A 1 94 ? 6.331 -0.260 -16.801 1.00 77.44 94 LEU A CA 1
ATOM 726 C C . LEU A 1 94 ? 5.161 -1.239 -16.990 1.00 77.44 94 LEU A C 1
ATOM 728 O O . LEU A 1 94 ? 4.754 -1.483 -18.118 1.00 77.44 94 LEU A O 1
ATOM 732 N N . TYR A 1 95 ? 4.596 -1.758 -15.897 1.00 76.75 95 TYR A N 1
ATOM 733 C CA . TYR A 1 95 ? 3.453 -2.680 -15.933 1.00 76.75 95 TYR A CA 1
ATOM 734 C C . TYR A 1 95 ? 2.107 -1.948 -16.005 1.00 76.75 95 TYR A C 1
ATOM 736 O O . TYR A 1 95 ? 1.118 -2.514 -16.459 1.00 76.75 95 TYR A O 1
ATOM 744 N N . ALA A 1 96 ? 2.064 -0.694 -15.551 1.00 74.50 96 ALA A N 1
ATOM 745 C CA . ALA A 1 96 ? 0.896 0.175 -15.649 1.00 74.50 96 ALA A CA 1
ATOM 746 C C . ALA A 1 96 ? 0.843 0.969 -16.968 1.00 74.50 96 ALA A C 1
ATOM 748 O O . ALA A 1 96 ? -0.131 1.690 -17.190 1.00 74.50 96 ALA A O 1
ATOM 749 N N . ASN A 1 97 ? 1.866 0.871 -17.821 1.00 73.69 97 ASN A N 1
ATOM 750 C CA . ASN A 1 97 ? 1.936 1.607 -19.079 1.00 73.69 97 ASN A CA 1
ATOM 751 C C . ASN A 1 97 ? 0.751 1.246 -19.994 1.00 73.69 97 ASN A C 1
ATOM 753 O O . ASN A 1 97 ? 0.280 0.111 -19.962 1.00 73.69 97 ASN A O 1
ATOM 757 N N . GLU A 1 98 ? 0.248 2.211 -20.769 1.00 78.31 98 GLU A N 1
ATOM 758 C CA . GLU A 1 98 ? -0.946 2.060 -21.635 1.00 78.31 98 GLU A CA 1
ATOM 759 C C . GLU A 1 98 ? -2.260 1.706 -20.902 1.00 78.31 98 GLU A C 1
ATOM 761 O O . GLU A 1 98 ? -3.281 1.419 -21.526 1.00 78.31 98 GLU A O 1
ATOM 766 N N . SER A 1 99 ? -2.288 1.736 -19.566 1.00 82.06 99 SER A N 1
ATOM 767 C CA . SER A 1 99 ? -3.535 1.579 -18.815 1.00 82.06 99 SER A CA 1
ATOM 768 C C . SER A 1 99 ? -4.259 2.918 -18.651 1.00 82.06 99 SER A C 1
ATOM 770 O O . SER A 1 99 ? -3.633 3.963 -18.461 1.00 82.06 99 SER A O 1
ATOM 772 N N . ALA A 1 100 ? -5.594 2.883 -18.594 1.00 80.94 100 ALA A N 1
ATOM 773 C CA . ALA A 1 100 ? -6.406 4.067 -18.284 1.00 80.94 100 ALA A CA 1
ATOM 774 C C . ALA A 1 100 ? -5.997 4.726 -16.949 1.00 80.94 100 ALA A C 1
ATOM 776 O O . ALA A 1 100 ? -6.105 5.935 -16.773 1.00 80.94 100 ALA A O 1
ATOM 777 N N . ILE A 1 101 ? -5.469 3.933 -16.010 1.00 78.50 101 ILE A N 1
ATOM 778 C CA . ILE A 1 101 ? -4.951 4.409 -14.724 1.00 78.50 101 ILE A CA 1
ATOM 779 C C . ILE A 1 101 ? -3.720 5.302 -14.947 1.00 78.50 101 ILE A C 1
ATOM 781 O O . ILE A 1 101 ? -3.625 6.371 -14.347 1.00 78.50 101 ILE A O 1
ATOM 785 N N . HIS A 1 102 ? -2.799 4.907 -15.827 1.00 76.69 102 HIS A N 1
ATOM 786 C CA . HIS A 1 102 ? -1.627 5.716 -16.162 1.00 76.69 102 HIS A CA 1
ATOM 787 C C . HIS A 1 102 ? -2.007 7.022 -16.871 1.00 76.69 102 HIS A C 1
ATOM 789 O O . HIS A 1 102 ? -1.429 8.063 -16.574 1.00 76.69 102 HIS A O 1
ATOM 795 N N . GLU A 1 103 ? -3.027 7.006 -17.730 1.00 77.88 103 GLU A N 1
ATOM 796 C CA . GLU A 1 103 ? -3.517 8.216 -18.399 1.00 77.88 103 GLU A CA 1
ATOM 797 C C . GLU A 1 103 ? -4.160 9.211 -17.416 1.00 77.88 103 GLU A C 1
ATOM 799 O O . GLU A 1 103 ? -3.859 10.410 -17.441 1.00 77.88 103 GLU A O 1
ATOM 804 N N . ILE A 1 104 ? -4.994 8.713 -16.497 1.00 79.88 104 ILE A N 1
ATOM 805 C CA . ILE A 1 104 ? -5.652 9.528 -15.468 1.00 79.88 104 ILE A CA 1
ATOM 806 C C . ILE A 1 104 ? -4.604 10.188 -14.558 1.00 79.88 104 ILE A C 1
ATOM 808 O O . ILE A 1 104 ? -4.618 11.408 -14.370 1.00 79.88 104 ILE A O 1
ATOM 812 N N . TRP A 1 105 ? -3.663 9.407 -14.017 1.00 71.81 105 TRP A N 1
ATOM 813 C CA . TRP A 1 105 ? -2.682 9.913 -13.048 1.00 71.81 105 TRP A CA 1
ATOM 814 C C . TRP A 1 105 ? -1.493 10.642 -13.687 1.00 71.81 105 TRP A C 1
ATOM 816 O O . TRP A 1 105 ? -0.925 11.533 -13.057 1.00 71.81 105 TRP A O 1
ATOM 826 N N . GLY A 1 106 ? -1.106 10.277 -14.911 1.00 67.44 106 GLY A N 1
ATOM 827 C CA . GLY A 1 106 ? 0.058 10.821 -15.613 1.00 67.44 106 GLY A CA 1
ATOM 828 C C . GLY A 1 106 ? -0.250 12.036 -16.484 1.00 67.44 106 GLY A C 1
ATOM 829 O O . GLY A 1 106 ? 0.574 12.946 -16.559 1.00 67.44 106 GLY A O 1
ATOM 830 N N . ASN A 1 107 ? -1.435 12.089 -17.103 1.00 70.69 107 ASN A N 1
ATOM 831 C CA . ASN A 1 107 ? -1.774 13.136 -18.066 1.00 70.69 107 ASN A CA 1
ATOM 832 C C . ASN A 1 107 ? -2.922 14.027 -17.579 1.00 70.69 107 ASN A C 1
ATOM 834 O O . ASN A 1 107 ? -2.755 15.240 -17.464 1.00 70.69 107 ASN A O 1
ATOM 838 N N . GLN A 1 108 ? -4.073 13.453 -17.225 1.00 73.31 108 GLN A N 1
ATOM 839 C CA . GLN A 1 108 ? -5.271 14.244 -16.912 1.00 73.31 108 GLN A CA 1
ATOM 840 C C . GLN A 1 108 ? -5.103 15.068 -15.625 1.00 73.31 108 GLN A C 1
ATOM 842 O O . GLN A 1 108 ? -5.406 16.260 -15.590 1.00 73.31 108 GLN A O 1
ATOM 847 N N . ILE A 1 109 ? -4.540 14.467 -14.574 1.00 71.88 109 ILE A N 1
ATOM 848 C CA . ILE A 1 109 ? -4.384 15.128 -13.269 1.00 71.88 109 ILE A CA 1
ATOM 849 C C . ILE A 1 109 ? -3.213 16.117 -13.240 1.00 71.88 109 ILE A C 1
ATOM 851 O O . ILE A 1 109 ? -3.265 17.121 -12.526 1.00 71.88 109 ILE A O 1
ATOM 855 N N . ALA A 1 110 ? -2.186 15.899 -14.065 1.00 67.81 110 ALA A N 1
ATOM 856 C CA . ALA A 1 110 ? -1.047 16.810 -14.185 1.00 67.81 110 ALA A CA 1
ATOM 857 C C . ALA A 1 110 ? -1.422 18.174 -14.800 1.00 67.81 110 ALA A C 1
ATOM 859 O O . ALA A 1 110 ? -0.709 19.159 -14.582 1.00 67.81 110 ALA A O 1
ATOM 860 N N . HIS A 1 111 ? -2.542 18.242 -15.528 1.00 73.69 111 HIS A N 1
ATOM 861 C CA . HIS A 1 111 ? -3.042 19.454 -16.183 1.00 73.69 111 HIS A CA 1
ATOM 862 C C . HIS A 1 111 ? -4.158 20.171 -15.399 1.00 73.69 111 HIS A C 1
ATOM 864 O O . HIS A 1 111 ? -4.591 21.249 -15.804 1.00 73.69 111 HIS A O 1
ATOM 870 N N . LEU A 1 112 ? -4.592 19.637 -14.249 1.00 76.00 112 LEU A N 1
ATOM 871 C CA . LEU A 1 112 ? -5.568 20.299 -13.378 1.00 76.00 112 LEU A CA 1
ATOM 872 C C . LEU A 1 112 ? -4.911 21.412 -12.546 1.00 76.00 112 LEU A C 1
ATOM 874 O O . LEU A 1 112 ? -3.954 21.186 -11.797 1.00 76.00 112 LEU A O 1
ATOM 878 N N . VAL A 1 113 ? -5.461 22.625 -12.634 1.00 66.25 113 VAL A N 1
ATOM 879 C CA . VAL A 1 113 ? -5.001 23.789 -11.863 1.00 66.25 113 VAL A CA 1
ATOM 880 C C . VAL A 1 113 ? -5.266 23.555 -10.368 1.00 66.25 113 VAL A C 1
ATOM 882 O O . VAL A 1 113 ? -6.375 23.215 -9.966 1.00 66.25 113 VAL A O 1
ATOM 885 N N . GLY A 1 114 ? -4.231 23.703 -9.536 1.00 69.31 114 GLY A N 1
ATOM 886 C CA . GLY A 1 114 ? -4.284 23.486 -8.082 1.00 69.31 114 GLY A CA 1
ATOM 887 C C . GLY A 1 114 ? -3.826 22.090 -7.645 1.00 69.31 114 GLY A C 1
ATOM 888 O O . GLY A 1 114 ? -2.826 21.969 -6.938 1.00 69.31 114 GLY A O 1
ATOM 889 N N . ILE A 1 115 ? -4.498 21.027 -8.102 1.00 67.38 115 ILE A N 1
ATOM 890 C CA . ILE A 1 115 ? -4.226 19.635 -7.676 1.00 67.38 115 ILE A CA 1
ATOM 891 C C . ILE A 1 115 ? -2.870 19.119 -8.197 1.00 67.38 115 ILE A C 1
ATOM 893 O O . ILE A 1 115 ? -2.236 18.291 -7.541 1.00 67.38 115 ILE A O 1
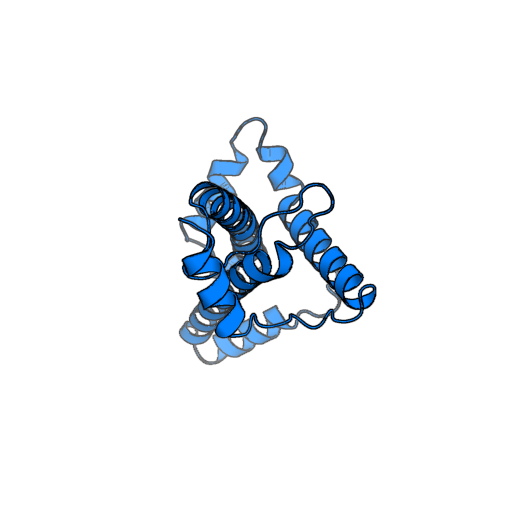ATOM 897 N N . LYS A 1 116 ? -2.358 19.674 -9.306 1.00 68.56 116 LYS A N 1
ATOM 898 C CA . LYS A 1 116 ? -1.036 19.359 -9.880 1.00 68.56 116 LYS A CA 1
ATOM 899 C C . LYS A 1 116 ? 0.099 19.332 -8.848 1.00 68.56 116 LYS A C 1
ATOM 901 O O . LYS A 1 116 ? 0.943 18.437 -8.885 1.00 68.56 116 LYS A O 1
ATOM 906 N N . TYR A 1 117 ? 0.122 20.284 -7.913 1.00 62.12 117 TYR A N 1
ATOM 907 C CA . TYR A 1 117 ? 1.210 20.404 -6.936 1.00 62.12 117 TYR A CA 1
ATOM 908 C C . TYR A 1 117 ? 1.234 19.248 -5.923 1.00 62.12 117 TYR A C 1
ATOM 910 O O . TYR A 1 117 ? 2.311 18.793 -5.539 1.00 62.12 117 TYR A O 1
ATOM 918 N N . LEU A 1 118 ? 0.067 18.710 -5.546 1.00 62.03 118 LEU A N 1
ATOM 919 C CA . LEU A 1 118 ? -0.038 17.556 -4.641 1.00 62.03 118 LEU A CA 1
ATOM 920 C C . LEU A 1 118 ? 0.515 16.273 -5.283 1.00 62.03 118 LEU A C 1
ATOM 922 O O . LEU A 1 118 ? 1.096 15.429 -4.596 1.00 62.03 118 LEU A O 1
ATOM 926 N N . TYR A 1 119 ? 0.374 16.149 -6.604 1.00 62.59 119 TYR A N 1
ATOM 927 C CA . TYR A 1 119 ? 0.846 14.995 -7.368 1.00 62.59 119 TYR A CA 1
ATOM 928 C C . TYR A 1 119 ? 2.330 15.087 -7.728 1.00 62.59 119 TYR A C 1
ATOM 930 O O . TYR A 1 119 ? 3.040 14.095 -7.580 1.00 62.59 119 TYR A O 1
ATOM 938 N N . GLN A 1 120 ? 2.839 16.269 -8.095 1.00 65.62 120 GLN A N 1
ATOM 939 C CA . GLN A 1 120 ? 4.277 16.458 -8.345 1.00 65.62 120 GLN A CA 1
ATOM 940 C C . GLN A 1 120 ? 5.131 16.214 -7.092 1.00 65.62 120 GLN A C 1
ATOM 942 O O . GLN A 1 120 ? 6.235 15.677 -7.185 1.00 65.62 120 GLN A O 1
ATOM 947 N N . LEU A 1 121 ? 4.607 16.552 -5.911 1.00 63.19 121 LEU A N 1
ATOM 948 C CA . LEU A 1 121 ? 5.300 16.347 -4.638 1.00 63.19 121 LEU A CA 1
ATOM 949 C C . LEU A 1 121 ? 5.134 14.913 -4.081 1.00 63.19 121 LEU A C 1
ATOM 951 O O . LEU A 1 121 ? 5.679 14.605 -3.025 1.00 63.19 121 LEU A O 1
ATOM 955 N N . ASN A 1 122 ? 4.414 14.017 -4.774 1.00 67.56 122 ASN A N 1
ATOM 956 C CA . ASN A 1 122 ? 4.126 12.640 -4.336 1.00 67.56 122 ASN A CA 1
ATOM 957 C C . ASN A 1 122 ? 3.539 12.551 -2.911 1.00 67.56 122 ASN A C 1
ATOM 959 O O . ASN A 1 122 ? 3.811 11.598 -2.176 1.00 67.56 122 ASN A O 1
ATOM 963 N N . VAL A 1 123 ? 2.719 13.536 -2.517 1.00 62.09 123 VAL A N 1
ATOM 964 C CA . VAL A 1 123 ? 2.163 13.660 -1.153 1.00 62.09 123 VAL A CA 1
ATOM 965 C C . VAL A 1 123 ? 1.443 12.387 -0.721 1.00 62.09 123 VAL A C 1
ATOM 967 O O . VAL A 1 123 ? 1.610 11.933 0.405 1.00 62.09 123 VAL A O 1
ATOM 970 N N . PHE A 1 124 ? 0.698 11.761 -1.629 1.00 62.44 124 PHE A N 1
ATOM 971 C CA . PHE A 1 124 ? -0.066 10.549 -1.342 1.00 62.44 124 PHE A CA 1
ATOM 972 C C . PHE A 1 124 ? 0.814 9.346 -0.987 1.00 62.44 124 PHE A C 1
ATOM 974 O O . PHE A 1 124 ? 0.450 8.566 -0.106 1.00 62.44 124 PHE A O 1
ATOM 981 N N . VAL A 1 125 ? 1.999 9.225 -1.593 1.00 67.06 125 VAL A N 1
ATOM 982 C CA . VAL A 1 125 ? 2.950 8.160 -1.244 1.00 67.06 125 VAL A CA 1
ATOM 983 C C . VAL A 1 125 ? 3.559 8.425 0.129 1.00 67.06 125 VAL A C 1
ATOM 985 O O . VAL A 1 125 ? 3.660 7.507 0.940 1.00 67.06 125 VAL A O 1
ATOM 988 N N . TYR A 1 126 ? 3.899 9.681 0.430 1.00 67.38 126 TYR A N 1
ATOM 989 C CA . TYR A 1 126 ? 4.374 10.065 1.760 1.00 67.38 126 TYR A CA 1
ATOM 990 C C . TYR A 1 126 ? 3.306 9.867 2.837 1.00 67.38 126 TYR A C 1
ATOM 992 O O . TYR A 1 126 ? 3.628 9.370 3.912 1.00 67.38 126 TYR A O 1
ATOM 1000 N N . CYS A 1 127 ? 2.037 10.170 2.553 1.00 66.62 127 CYS A N 1
ATOM 1001 C CA . CYS A 1 127 ? 0.926 9.872 3.451 1.00 66.62 127 CYS A CA 1
ATOM 1002 C C . CYS A 1 127 ? 0.781 8.366 3.686 1.00 66.62 127 CYS A C 1
ATOM 1004 O O . CYS A 1 127 ? 0.654 7.959 4.835 1.00 66.62 127 CYS A O 1
ATOM 1006 N N . LEU A 1 128 ? 0.854 7.529 2.645 1.00 68.88 128 LEU A N 1
ATOM 1007 C CA . LEU A 1 128 ? 0.809 6.072 2.802 1.00 68.88 128 LEU A CA 1
ATOM 1008 C C . LEU A 1 128 ? 1.967 5.582 3.679 1.00 68.88 128 LEU A C 1
ATOM 1010 O O . LEU A 1 128 ? 1.744 4.833 4.628 1.00 68.88 128 LEU A O 1
ATOM 1014 N N . PHE A 1 129 ? 3.188 6.056 3.426 1.00 70.50 129 PHE A N 1
ATOM 1015 C CA . PHE A 1 129 ? 4.359 5.698 4.227 1.00 70.50 129 PHE A CA 1
ATOM 1016 C C . PHE A 1 129 ? 4.247 6.188 5.677 1.00 70.50 129 PHE A C 1
ATOM 1018 O O . PHE A 1 129 ? 4.596 5.457 6.602 1.00 70.50 129 PHE A O 1
ATOM 1025 N N . ALA A 1 130 ? 3.706 7.390 5.889 1.00 69.69 130 ALA A N 1
ATOM 1026 C CA . ALA A 1 130 ? 3.430 7.934 7.213 1.00 69.69 130 ALA A CA 1
ATOM 1027 C C . ALA A 1 130 ? 2.372 7.102 7.950 1.00 69.69 130 ALA A C 1
ATOM 1029 O O . ALA A 1 130 ? 2.569 6.781 9.116 1.00 69.69 130 ALA A O 1
ATOM 1030 N N . PHE A 1 131 ? 1.295 6.678 7.283 1.00 68.56 131 PHE A N 1
ATOM 1031 C CA . PHE A 1 131 ? 0.277 5.797 7.863 1.00 68.56 131 PHE A CA 1
ATOM 1032 C C . PHE A 1 131 ? 0.827 4.404 8.188 1.00 68.56 131 PHE A C 1
ATOM 1034 O O . PHE A 1 131 ? 0.523 3.857 9.248 1.00 68.56 131 PHE A O 1
ATOM 1041 N N . VAL A 1 132 ? 1.673 3.833 7.329 1.00 72.00 132 VAL A N 1
ATOM 1042 C CA . VAL A 1 132 ? 2.356 2.559 7.602 1.00 72.00 132 VAL A CA 1
ATOM 1043 C C . VAL A 1 132 ? 3.302 2.706 8.796 1.00 72.00 132 VAL A C 1
ATOM 1045 O O . VAL A 1 132 ? 3.232 1.917 9.734 1.00 72.00 132 VAL A O 1
ATOM 1048 N N . GLY A 1 133 ? 4.127 3.754 8.827 1.00 73.00 133 GLY A N 1
ATOM 1049 C CA . GLY A 1 133 ? 5.012 4.034 9.958 1.00 73.00 133 GLY A CA 1
ATOM 1050 C C . GLY A 1 133 ? 4.239 4.236 11.262 1.00 73.00 133 GLY A C 1
ATOM 1051 O O . GLY A 1 133 ? 4.563 3.631 12.281 1.00 73.00 133 GLY A O 1
ATOM 1052 N N . LEU A 1 134 ? 3.163 5.020 11.224 1.00 71.38 134 LEU A N 1
ATOM 1053 C CA . LEU A 1 134 ? 2.338 5.326 12.389 1.00 71.38 134 LEU A CA 1
ATOM 1054 C C . LEU A 1 134 ? 1.592 4.084 12.892 1.00 71.38 134 LEU A C 1
ATOM 1056 O O . LEU A 1 134 ? 1.544 3.863 14.097 1.00 71.38 134 LEU A O 1
ATOM 1060 N N . THR A 1 135 ? 1.083 3.224 12.005 1.00 67.56 135 THR A N 1
ATOM 1061 C CA . THR A 1 135 ? 0.440 1.956 12.400 1.00 67.56 135 THR A CA 1
ATOM 1062 C C . THR A 1 135 ? 1.431 0.936 12.960 1.00 67.56 135 THR A C 1
ATOM 1064 O O . THR A 1 135 ? 1.091 0.238 13.918 1.00 67.56 135 THR A O 1
ATOM 1067 N N . ILE A 1 136 ? 2.663 0.880 12.442 1.00 71.69 136 ILE A N 1
ATOM 1068 C CA . ILE A 1 136 ? 3.744 0.059 13.008 1.00 71.69 136 ILE A CA 1
ATOM 1069 C C . ILE A 1 136 ? 4.104 0.559 14.408 1.00 71.69 136 ILE A C 1
ATOM 1071 O O . ILE A 1 136 ? 4.073 -0.222 15.358 1.00 71.69 136 ILE A O 1
ATOM 1075 N N . ILE A 1 137 ? 4.369 1.859 14.564 1.00 75.12 137 ILE A N 1
ATOM 1076 C CA . ILE A 1 137 ? 4.689 2.470 15.862 1.00 75.12 137 ILE A CA 1
ATOM 1077 C C . ILE A 1 137 ? 3.541 2.239 16.847 1.00 75.12 137 ILE A C 1
ATOM 1079 O O . ILE A 1 137 ? 3.764 1.811 17.975 1.00 75.12 137 ILE A O 1
ATOM 1083 N N . PHE A 1 138 ? 2.298 2.443 16.419 1.00 70.12 138 PHE A N 1
ATOM 1084 C CA . PHE A 1 138 ? 1.125 2.244 17.261 1.00 70.12 138 PHE A CA 1
ATOM 1085 C C . PHE A 1 138 ? 0.954 0.788 17.706 1.00 70.12 138 PHE A C 1
ATOM 1087 O O . PHE A 1 138 ? 0.628 0.543 18.866 1.00 70.12 138 PHE A O 1
ATOM 1094 N N . THR A 1 139 ? 1.209 -0.179 16.821 1.00 67.69 139 THR A N 1
ATOM 1095 C CA . THR A 1 139 ? 1.130 -1.615 17.144 1.00 67.69 139 THR A CA 1
ATOM 1096 C C . THR A 1 139 ? 2.283 -2.066 18.044 1.00 67.69 139 THR A C 1
ATOM 1098 O O . THR A 1 139 ? 2.103 -2.968 18.857 1.00 67.69 139 THR A O 1
ATOM 1101 N N . LEU A 1 140 ? 3.458 -1.438 17.939 1.00 72.75 140 LEU A N 1
ATOM 1102 C CA . LEU A 1 140 ? 4.586 -1.693 18.838 1.00 72.75 140 LEU A CA 1
ATOM 1103 C C . LEU A 1 140 ? 4.371 -1.071 20.228 1.00 72.75 140 LEU A C 1
ATOM 1105 O O . LEU A 1 140 ? 4.730 -1.680 21.232 1.00 72.75 140 LEU A O 1
ATOM 1109 N N . VAL A 1 141 ? 3.766 0.120 20.301 1.00 76.62 141 VAL A N 1
ATOM 1110 C CA . VAL A 1 141 ? 3.530 0.849 21.562 1.00 76.62 141 VAL A CA 1
ATOM 1111 C C . VAL A 1 141 ? 2.315 0.310 22.324 1.00 76.62 141 VAL A C 1
ATOM 1113 O O . VAL A 1 141 ? 2.363 0.173 23.548 1.00 76.62 141 VAL A O 1
ATOM 1116 N N . ARG A 1 142 ? 1.213 -0.029 21.643 1.00 64.06 142 ARG A N 1
ATOM 1117 C CA . ARG A 1 142 ? 0.067 -0.687 22.286 1.00 64.06 142 ARG A CA 1
ATOM 1118 C C . ARG A 1 142 ? 0.276 -2.198 22.295 1.00 64.06 142 ARG A C 1
ATOM 1120 O O . ARG A 1 142 ? 0.204 -2.838 21.252 1.00 64.06 142 ARG A O 1
ATOM 1127 N N . ARG A 1 143 ? 0.425 -2.790 23.490 1.00 53.16 143 ARG A N 1
ATOM 1128 C CA . ARG A 1 143 ? 0.280 -4.249 23.679 1.00 53.16 143 ARG A CA 1
ATOM 1129 C C . ARG A 1 143 ? -0.992 -4.723 22.963 1.00 53.16 143 ARG A C 1
ATOM 1131 O O . ARG A 1 143 ? -1.999 -4.017 23.058 1.00 53.16 143 ARG A O 1
ATOM 1138 N N . PRO A 1 144 ? -0.987 -5.891 22.291 1.00 53.66 144 PRO A N 1
ATOM 1139 C CA . PRO A 1 144 ? -2.147 -6.383 21.559 1.00 53.66 144 PRO A CA 1
ATOM 1140 C C . PRO A 1 144 ? -3.334 -6.501 22.516 1.00 53.66 144 PRO A C 1
ATOM 1142 O O . PRO A 1 144 ? -3.434 -7.433 23.316 1.00 53.66 144 PRO A O 1
ATOM 1145 N N . GLY A 1 145 ? -4.225 -5.511 22.463 1.00 53.53 145 GLY A N 1
ATOM 1146 C CA . GLY A 1 145 ? -5.477 -5.536 23.194 1.00 53.53 145 GLY A CA 1
ATOM 1147 C C . GLY A 1 145 ? -6.275 -6.711 22.659 1.00 53.53 145 GLY A C 1
ATOM 1148 O O . GLY A 1 145 ? -6.613 -6.739 21.474 1.00 53.53 145 GLY A O 1
ATOM 1149 N N . LYS A 1 146 ? -6.523 -7.713 23.508 1.00 49.72 146 LYS A N 1
ATOM 1150 C CA . LYS A 1 146 ? -7.338 -8.872 23.147 1.00 49.72 146 LYS A CA 1
ATOM 1151 C C . LYS A 1 146 ? -8.690 -8.352 22.664 1.00 49.72 146 LYS A C 1
ATOM 1153 O O . LYS A 1 146 ? -9.465 -7.819 23.454 1.00 49.72 146 LYS A O 1
ATOM 1158 N N . TRP A 1 147 ? -8.971 -8.500 21.372 1.00 50.56 147 TRP A N 1
ATOM 1159 C CA . TRP A 1 147 ? -10.320 -8.325 20.851 1.00 50.56 147 TRP A CA 1
ATOM 1160 C C . TRP A 1 147 ? -11.207 -9.359 21.552 1.00 50.56 147 TRP A C 1
ATOM 1162 O O . TRP A 1 147 ? -11.152 -10.547 21.229 1.00 50.56 147 TRP A O 1
ATOM 1172 N N . LYS A 1 148 ? -11.990 -8.932 22.550 1.00 51.66 148 LYS A N 1
ATOM 1173 C CA . LYS A 1 148 ? -13.063 -9.756 23.113 1.00 51.66 148 LYS A CA 1
ATOM 1174 C C . LYS A 1 148 ? -14.074 -9.971 21.986 1.00 51.66 148 LYS A C 1
ATOM 1176 O O . LYS A 1 148 ? -14.777 -9.043 21.592 1.00 51.66 148 LYS A O 1
ATOM 1181 N N . ARG A 1 149 ? -14.103 -11.177 21.408 1.00 52.75 149 ARG A N 1
ATOM 1182 C CA . ARG A 1 149 ? -15.236 -11.610 20.581 1.00 52.75 149 ARG A CA 1
ATOM 1183 C C . ARG A 1 149 ? -16.470 -11.528 21.473 1.00 52.75 149 ARG A C 1
ATOM 1185 O O . ARG A 1 149 ? -16.456 -12.155 22.526 1.00 52.75 149 ARG A O 1
ATOM 1192 N N . MET A 1 150 ? -17.482 -10.761 21.066 1.00 58.19 150 MET A N 1
ATOM 1193 C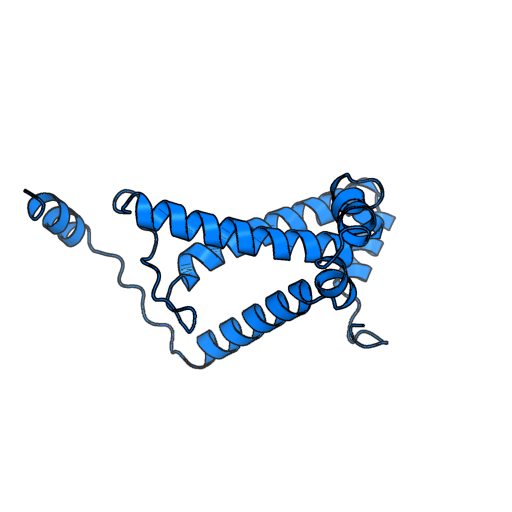 CA . MET A 1 150 ? -18.756 -10.762 21.784 1.00 58.19 150 MET A CA 1
ATOM 1194 C C . MET A 1 150 ? -19.294 -12.189 21.819 1.00 58.19 150 MET A C 1
ATOM 1196 O O . MET A 1 150 ? -19.401 -12.843 20.773 1.00 58.19 150 MET A O 1
ATOM 1200 N N . THR A 1 151 ? -19.579 -12.672 23.022 1.00 67.75 151 THR A N 1
ATOM 1201 C CA . THR A 1 151 ? -20.164 -13.997 23.244 1.00 67.75 151 THR A CA 1
ATOM 1202 C C . THR A 1 151 ? -21.575 -14.003 22.645 1.00 67.75 151 THR A C 1
ATOM 1204 O O . THR A 1 151 ? -22.211 -12.952 22.557 1.00 67.75 151 THR A O 1
ATOM 1207 N N . LYS A 1 152 ? -22.083 -15.156 22.182 1.00 64.19 152 LYS A N 1
ATOM 1208 C CA . LYS A 1 152 ? -23.441 -15.250 21.595 1.00 64.19 152 LYS A CA 1
ATOM 1209 C C . LYS A 1 152 ? -24.514 -14.621 22.502 1.00 64.19 152 LYS A C 1
ATOM 1211 O O . LYS A 1 152 ? -25.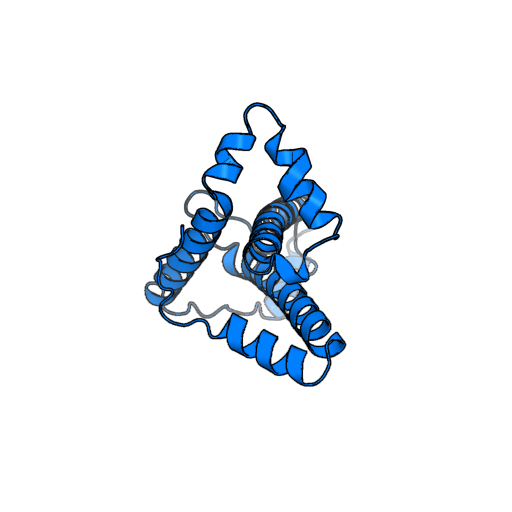375 -13.913 21.997 1.00 64.19 152 LYS A O 1
ATOM 1216 N N . GLU A 1 153 ? -24.356 -14.770 23.813 1.00 69.00 153 GLU A N 1
ATOM 1217 C CA . GLU A 1 153 ? -25.222 -14.206 24.857 1.00 69.00 153 GLU A CA 1
ATOM 1218 C C . GLU A 1 153 ? -25.303 -12.666 24.820 1.00 69.00 153 GLU A C 1
ATOM 1220 O O . GLU A 1 153 ? -26.376 -12.093 24.971 1.00 69.00 153 GLU A O 1
ATOM 1225 N N . GLU A 1 154 ? -24.198 -11.971 24.530 1.00 66.75 154 GLU A N 1
ATOM 1226 C CA . GLU A 1 154 ? -24.174 -10.502 24.420 1.00 66.75 154 GLU A CA 1
ATOM 1227 C C . GLU A 1 154 ? -24.863 -10.014 23.133 1.00 66.75 154 GLU A C 1
ATOM 1229 O O . GLU A 1 154 ? -25.414 -8.913 23.095 1.00 66.75 154 GLU A O 1
ATOM 1234 N N . ARG A 1 155 ? -24.862 -10.840 22.073 1.00 64.44 155 ARG A N 1
ATOM 1235 C CA . ARG A 1 155 ? -25.580 -10.552 20.818 1.00 64.44 155 ARG A CA 1
ATOM 1236 C C . ARG A 1 155 ? -27.088 -10.681 21.001 1.00 64.44 155 ARG A C 1
ATOM 1238 O O . ARG A 1 155 ? -27.829 -9.885 20.436 1.00 64.44 155 ARG A O 1
ATOM 1245 N N . GLU A 1 156 ? -27.516 -11.669 21.779 1.00 68.50 156 GLU A N 1
ATOM 1246 C CA . GLU A 1 156 ? -28.923 -11.882 22.119 1.00 68.50 156 GLU A CA 1
ATOM 1247 C C . GLU A 1 156 ? -29.411 -10.778 23.067 1.00 68.50 156 GLU A C 1
ATOM 1249 O O . GLU A 1 156 ? -30.423 -10.144 22.785 1.00 68.50 156 GLU A O 1
ATOM 1254 N N . ALA A 1 157 ? -28.637 -10.418 24.096 1.00 67.69 157 ALA A N 1
ATOM 1255 C CA . ALA A 1 157 ? -28.970 -9.308 24.994 1.00 67.69 157 ALA A CA 1
ATOM 1256 C C . ALA A 1 157 ? -29.092 -7.946 24.275 1.00 67.69 157 ALA A C 1
ATOM 1258 O O . ALA A 1 157 ? -29.977 -7.157 24.599 1.00 67.69 157 ALA A O 1
ATOM 1259 N N . GLN A 1 158 ? -28.254 -7.667 23.265 1.00 65.56 158 GLN A N 1
ATOM 1260 C CA . GLN A 1 158 ? -28.395 -6.459 22.436 1.00 65.56 158 GLN A CA 1
ATOM 1261 C C . GLN A 1 158 ? -29.619 -6.487 21.512 1.00 65.56 158 GLN A C 1
ATOM 1263 O O . GLN A 1 158 ? -30.157 -5.426 21.209 1.00 65.56 158 GLN A O 1
ATOM 1268 N N . ALA A 1 159 ? -30.055 -7.667 21.062 1.00 60.78 159 ALA A N 1
ATOM 1269 C CA . ALA A 1 159 ? -31.247 -7.807 20.228 1.00 60.78 159 ALA A 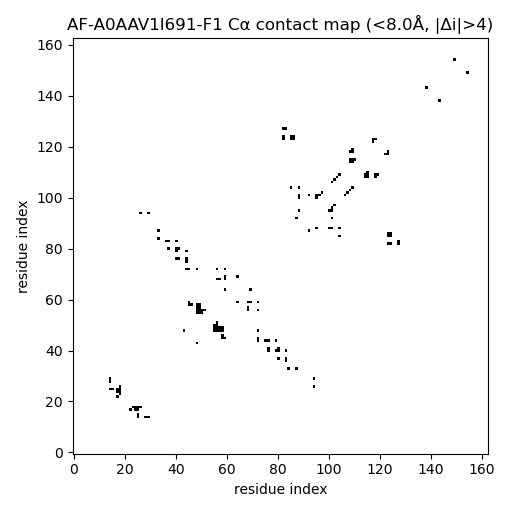CA 1
ATOM 1270 C C . ALA A 1 159 ? -32.544 -7.628 21.037 1.00 60.78 159 ALA A C 1
ATOM 1272 O O . ALA A 1 159 ? -33.501 -7.059 20.523 1.00 60.78 159 ALA A O 1
ATOM 1273 N N . TYR A 1 160 ? -32.557 -8.060 22.303 1.00 60.25 160 TYR A N 1
ATOM 1274 C CA . TYR A 1 160 ? -33.702 -7.896 23.208 1.00 60.25 160 TYR A CA 1
ATOM 1275 C C . TYR A 1 160 ? -33.747 -6.535 23.926 1.00 60.25 160 TYR A C 1
ATOM 1277 O O . TYR A 1 160 ? -34.808 -6.132 24.381 1.00 60.25 160 TYR A O 1
ATOM 1285 N N . GLY A 1 161 ? -32.631 -5.803 24.023 1.00 57.00 161 GLY A N 1
ATOM 1286 C CA . GLY A 1 161 ? -32.579 -4.462 24.631 1.00 57.00 161 GLY A CA 1
ATOM 1287 C C . GLY A 1 161 ? -32.927 -3.299 23.689 1.00 57.00 161 GLY A C 1
ATOM 1288 O O . GLY A 1 161 ? -32.767 -2.144 24.077 1.00 57.00 161 GLY A O 1
ATOM 1289 N N . ALA A 1 162 ? -33.336 -3.590 22.451 1.00 54.34 162 ALA A N 1
ATOM 1290 C CA . ALA A 1 162 ? -33.672 -2.614 21.408 1.00 54.34 162 ALA A CA 1
ATOM 1291 C C . ALA A 1 162 ? -35.180 -2.583 21.078 1.00 54.34 162 ALA A C 1
ATOM 1293 O O . ALA A 1 162 ? -35.556 -2.270 19.947 1.00 54.34 162 ALA A O 1
ATOM 1294 N N . THR A 1 163 ? -36.024 -2.932 22.053 1.00 44.53 163 THR A N 1
ATOM 1295 C CA . THR A 1 163 ? -37.486 -2.747 22.029 1.00 44.53 163 THR A CA 1
ATOM 1296 C C . THR A 1 163 ? -37.907 -1.696 23.035 1.00 44.53 163 THR A C 1
ATOM 1298 O O . THR A 1 163 ? -37.414 -1.794 24.182 1.00 44.53 163 THR A O 1
#

Foldseek 3Di:
DPDVVDPDPVVVVVLVVLCVVPVVRSLVVLVVVLVVLLVVLLVCLQVVCDPDPPDNQDHDDVPPDDPVSVVVSVVVSVVSSVLSLLCSCVVCVVSCPPPPSCCVLPPVQCPDPPSVVCSVVSVSPVVVVVVVVVVVVVPVVDDPDPPPDDDVVNVVVVVVVPD

Organism: NCBI:txid1274662

pLDDT: mean 70.87, std 11.18, range [40.19, 89.12]